Protein AF-A0A108U4S4-F1 (afdb_monomer)

Mean predicted aligned error: 23.61 Å

Foldseek 3Di:
DDQVQDPPPDDGDDPPFDWDWDWDQDPVRDTDTHDIGGVPPDPPPPPVPPPPPVPDPCPDPVVVVVVVVVVVVVVVVVVCVVCVVVVVVDDDDDDDPDDDDDDDDDDDDDDDDDDDPPPPPPVPDPADQPPDAEPVPDPDQVNLLCCLVPPPNHPQCPPSPSRGPCPHRPD

Secondary structure (DSSP, 8-state):
--GGGBPTTPPPPPTT--EEEEEEE-TTS-EEEEEEEETT--------------------THHHHHHHHHHHHHHHHHHHHHHHHHHTT-----------------------------------------S--SGGG-S-HHHHHHHHHHSTT----SSSSS---HHHH--

pLDDT: mean 70.51, std 16.9, range [39.69, 96.25]

Structure (mmCIF, N/CA/C/O backbone):
data_AF-A0A108U4S4-F1
#
_entry.id   AF-A0A108U4S4-F1
#
loop_
_atom_site.group_PDB
_atom_site.id
_atom_site.type_symbol
_atom_site.label_atom_id
_atom_site.label_alt_id
_atom_site.label_comp_id
_atom_site.label_asym_id
_atom_site.label_entity_id
_atom_site.label_seq_id
_atom_site.pdbx_PDB_ins_code
_atom_site.Cartn_x
_atom_site.Cartn_y
_atom_site.Cartn_z
_atom_site.occupancy
_atom_site.B_iso_or_equiv
_atom_site.auth_seq_id
_atom_site.auth_comp_id
_atom_site.auth_asym_id
_atom_site.auth_atom_id
_atom_site.pdbx_PDB_model_num
ATOM 1 N N . MET A 1 1 ? -21.305 1.794 33.032 1.00 55.75 1 MET A N 1
ATOM 2 C CA . MET A 1 1 ? -21.454 0.440 32.454 1.00 55.75 1 MET A CA 1
ATOM 3 C C . MET A 1 1 ? -22.901 0.011 32.627 1.00 55.75 1 MET A C 1
ATOM 5 O O . MET A 1 1 ? -23.353 -0.025 33.763 1.00 55.75 1 MET A O 1
ATOM 9 N N . HIS A 1 2 ? -23.646 -0.227 31.546 1.00 63.28 2 HIS A N 1
ATOM 10 C CA . HIS A 1 2 ? -25.048 -0.660 31.633 1.00 63.28 2 HIS A CA 1
ATOM 11 C C . HIS A 1 2 ? -25.134 -2.175 31.409 1.00 63.28 2 HIS A C 1
ATOM 13 O O . HIS A 1 2 ? -24.400 -2.710 30.582 1.00 63.28 2 HIS A O 1
ATOM 19 N N . VAL A 1 3 ? -26.024 -2.877 32.118 1.00 63.56 3 VAL A N 1
ATOM 20 C CA . VAL A 1 3 ? -26.144 -4.354 32.055 1.00 63.56 3 VAL A CA 1
ATOM 21 C C . VAL A 1 3 ? -26.496 -4.851 30.640 1.00 63.56 3 VAL A C 1
ATOM 23 O O . VAL A 1 3 ? -26.197 -5.983 30.278 1.00 63.56 3 VAL A O 1
ATOM 26 N N . SER A 1 4 ? -27.059 -3.984 29.798 1.00 62.75 4 SER A N 1
ATOM 27 C CA . SER A 1 4 ? -27.339 -4.259 28.384 1.00 62.75 4 SER A CA 1
ATOM 28 C C . SER A 1 4 ? -26.102 -4.306 27.475 1.00 62.75 4 SER A C 1
ATOM 30 O O . SER A 1 4 ? -26.234 -4.712 26.325 1.00 62.75 4 SER A O 1
ATOM 32 N N . ALA A 1 5 ? -24.925 -3.881 27.949 1.00 60.69 5 ALA A N 1
ATOM 33 C CA . ALA A 1 5 ? -23.678 -3.911 27.176 1.00 60.69 5 ALA A CA 1
ATOM 34 C C . ALA A 1 5 ? -23.015 -5.302 27.147 1.00 60.69 5 ALA A C 1
ATOM 36 O O . ALA A 1 5 ? -22.095 -5.536 26.362 1.00 60.69 5 ALA A O 1
ATOM 37 N N . PHE A 1 6 ? -23.487 -6.229 27.985 1.00 65.50 6 PHE A N 1
ATOM 38 C CA . PHE A 1 6 ? -23.082 -7.630 27.948 1.00 65.50 6 PHE A CA 1
ATOM 39 C C . PHE A 1 6 ? -23.807 -8.354 26.805 1.00 65.50 6 PHE A C 1
ATOM 41 O O . PHE A 1 6 ? -24.983 -8.091 26.535 1.00 65.50 6 PHE A O 1
ATOM 48 N N . ARG A 1 7 ? -23.124 -9.285 26.121 1.00 62.34 7 ARG A N 1
ATOM 49 C CA . ARG A 1 7 ? -23.747 -10.094 25.059 1.00 62.34 7 ARG A CA 1
ATOM 50 C C . ARG A 1 7 ? -24.984 -10.826 25.603 1.00 62.34 7 ARG A C 1
ATOM 52 O O . ARG A 1 7 ? -24.963 -11.383 26.702 1.00 62.34 7 ARG A O 1
ATOM 59 N N . ARG A 1 8 ? -26.071 -10.821 24.818 1.00 59.25 8 ARG A N 1
ATOM 60 C CA . ARG A 1 8 ? -27.338 -11.491 25.163 1.00 59.25 8 ARG A CA 1
ATOM 61 C C . ARG A 1 8 ? -27.069 -12.969 25.477 1.00 59.25 8 ARG A C 1
ATOM 63 O O . ARG A 1 8 ? -26.504 -13.669 24.644 1.00 59.25 8 ARG A O 1
ATOM 70 N N . GLY A 1 9 ? -27.476 -13.417 26.667 1.00 57.94 9 GLY A N 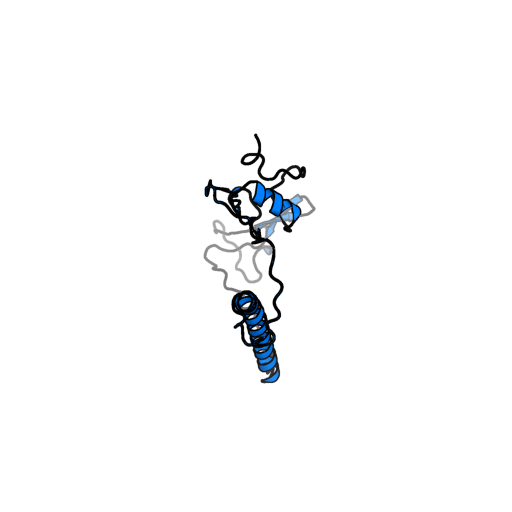1
ATOM 71 C CA . GLY A 1 9 ? -27.260 -14.783 27.166 1.00 57.94 9 GLY A CA 1
ATOM 72 C C . GLY A 1 9 ? -26.161 -14.927 28.229 1.00 57.94 9 GLY A C 1
ATOM 73 O O . GLY A 1 9 ? -25.994 -16.017 28.768 1.00 57.94 9 GLY A O 1
ATOM 74 N N . GLY A 1 10 ? -25.434 -13.854 28.562 1.00 60.75 10 GLY A N 1
ATOM 75 C CA . GLY A 1 10 ? -24.448 -13.857 29.647 1.00 60.75 10 GLY A CA 1
ATOM 76 C C . GLY A 1 10 ? -25.078 -13.776 31.043 1.00 60.75 10 GLY A C 1
ATOM 77 O O . GLY A 1 10 ? -26.046 -13.046 31.263 1.00 60.75 10 GLY A O 1
ATOM 78 N N . ALA A 1 11 ? -24.515 -14.515 32.004 1.00 64.88 11 ALA A N 1
ATOM 79 C CA . ALA A 1 11 ? -24.862 -14.397 33.422 1.00 64.88 11 ALA A CA 1
ATOM 80 C C . ALA A 1 11 ? -24.612 -12.967 33.945 1.00 64.88 11 ALA A C 1
ATOM 82 O O . ALA A 1 11 ? -23.719 -12.275 33.452 1.00 64.88 11 ALA A O 1
ATOM 83 N N . ARG A 1 12 ? -25.377 -12.537 34.963 1.00 72.69 12 ARG A N 1
ATOM 84 C CA . ARG A 1 12 ? -25.210 -11.217 35.601 1.00 72.69 12 ARG A CA 1
ATOM 85 C C . ARG A 1 12 ? -23.747 -11.006 36.042 1.00 72.69 12 ARG A C 1
ATOM 87 O O . ARG A 1 12 ? -23.172 -11.935 36.617 1.00 72.69 12 ARG A O 1
ATOM 94 N N . PRO A 1 13 ? -23.163 -9.818 35.799 1.00 69.31 13 PRO A N 1
ATOM 95 C CA . PRO A 1 13 ? -21.775 -9.535 36.155 1.00 69.31 13 PRO A CA 1
ATOM 96 C C . PRO A 1 13 ? -21.566 -9.608 37.669 1.00 69.31 13 PRO A C 1
ATOM 98 O O . PRO A 1 13 ? -22.453 -9.226 38.439 1.00 69.31 13 PRO A O 1
ATOM 101 N N . ARG A 1 14 ? -20.395 -10.093 38.094 1.00 78.31 14 ARG A N 1
ATOM 102 C CA . ARG A 1 14 ? -19.997 -10.125 39.509 1.00 78.31 14 ARG A CA 1
ATOM 103 C C . ARG A 1 14 ? -19.071 -8.954 39.835 1.00 78.31 14 ARG A C 1
ATOM 105 O O . ARG A 1 14 ? -18.354 -8.447 38.977 1.00 78.31 14 ARG A O 1
ATOM 112 N N . VAL A 1 15 ? -19.088 -8.519 41.092 1.00 77.31 15 VAL A N 1
ATOM 113 C CA . VAL A 1 15 ? -18.124 -7.531 41.600 1.00 77.31 15 VAL A CA 1
ATOM 114 C C . VAL A 1 15 ? -16.726 -8.166 41.576 1.00 77.31 15 VAL A C 1
ATOM 116 O O . VAL A 1 15 ? -16.593 -9.338 41.921 1.00 77.31 15 VAL A O 1
ATOM 119 N N . ASN A 1 16 ? -15.706 -7.403 41.167 1.00 77.50 16 ASN A N 1
ATOM 120 C CA . ASN A 1 16 ? -14.311 -7.845 40.982 1.00 77.50 16 ASN A CA 1
ATOM 121 C C . ASN A 1 16 ? -14.070 -8.836 39.826 1.00 77.50 16 ASN A C 1
ATOM 123 O O . ASN A 1 16 ? -13.151 -9.651 39.871 1.00 77.50 16 ASN A O 1
ATOM 127 N N . GLU A 1 17 ? -14.874 -8.759 38.768 1.00 81.56 17 GLU A N 1
ATOM 128 C CA . GLU A 1 17 ? -14.675 -9.529 37.539 1.00 81.56 17 GLU A CA 1
ATOM 129 C C . GLU A 1 17 ? -13.802 -8.760 36.530 1.00 81.56 17 GLU A C 1
ATOM 131 O O . GLU A 1 17 ? -14.090 -7.606 36.207 1.00 81.56 17 GLU A O 1
ATOM 136 N N . LEU A 1 18 ? -12.745 -9.398 36.009 1.00 80.69 18 LEU A N 1
ATOM 137 C CA . LEU A 1 18 ? -11.908 -8.809 34.960 1.00 80.69 18 LEU A CA 1
ATOM 138 C C . LEU A 1 18 ? -12.619 -8.906 33.605 1.00 80.69 18 LEU A C 1
ATOM 140 O O . LEU A 1 18 ? -12.936 -9.998 33.124 1.00 80.69 18 LEU A O 1
ATOM 144 N N . VAL A 1 19 ? -12.829 -7.752 32.978 1.00 84.62 19 VAL A N 1
ATOM 145 C CA . VAL A 1 19 ? -13.492 -7.630 31.678 1.00 84.62 19 VAL A CA 1
ATOM 146 C C . VAL A 1 19 ? -12.682 -6.737 30.740 1.00 84.62 19 VAL A C 1
ATOM 148 O O . VAL A 1 19 ? -12.059 -5.773 31.183 1.00 84.62 19 VAL A O 1
ATOM 151 N N . SER A 1 20 ? -12.708 -7.036 29.442 1.00 83.44 20 SER A N 1
ATOM 152 C CA . SER A 1 20 ? -12.245 -6.134 28.384 1.00 83.44 20 SER A CA 1
ATOM 153 C C . SER A 1 20 ? -13.444 -5.454 27.730 1.00 83.44 20 SER A C 1
ATOM 155 O O . SER A 1 20 ? -14.534 -6.019 27.665 1.00 83.44 20 SER A O 1
ATOM 157 N N . PHE A 1 21 ? -13.274 -4.212 27.289 1.00 84.19 21 PHE A N 1
ATOM 158 C CA . PHE A 1 21 ? -14.334 -3.435 26.654 1.00 84.19 21 PHE A CA 1
ATOM 159 C C . PHE A 1 21 ? -13.738 -2.383 25.724 1.00 84.19 21 PHE A C 1
ATOM 161 O O . PHE A 1 21 ? -12.583 -1.986 25.870 1.00 84.19 21 PHE A O 1
ATOM 168 N N . GLU A 1 22 ? -14.555 -1.903 24.797 1.00 85.56 22 GLU A N 1
ATOM 169 C CA . GLU A 1 22 ? -14.217 -0.814 23.889 1.00 85.56 22 GLU A CA 1
ATOM 170 C C . GLU A 1 22 ? -15.034 0.428 24.265 1.00 85.56 22 GLU A C 1
ATOM 172 O O . GLU A 1 22 ? -16.217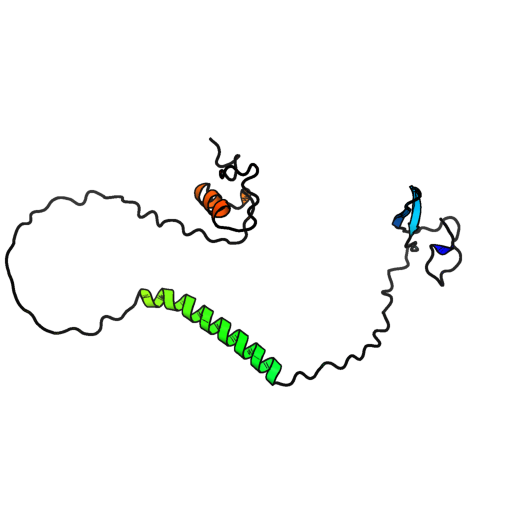 0.326 24.592 1.00 85.56 22 GLU A O 1
ATOM 177 N N . ILE A 1 23 ? -14.414 1.610 24.255 1.00 88.25 23 ILE A N 1
ATOM 178 C CA . ILE A 1 23 ? -15.085 2.867 24.604 1.00 88.25 23 ILE A CA 1
ATOM 179 C C . ILE A 1 23 ? -15.527 3.567 23.323 1.00 88.25 23 ILE A C 1
ATOM 181 O O . ILE A 1 23 ? -14.697 3.947 22.502 1.00 88.25 23 ILE A O 1
ATOM 185 N N . ARG A 1 24 ? -16.828 3.820 23.195 1.00 87.00 24 ARG A N 1
ATOM 186 C CA . ARG A 1 24 ? -17.401 4.682 22.161 1.00 87.00 24 ARG A CA 1
ATOM 187 C C . ARG A 1 24 ? -17.914 5.972 22.793 1.00 87.00 24 ARG A C 1
ATOM 189 O O . ARG A 1 24 ? -18.586 5.943 23.821 1.00 87.00 24 ARG A O 1
ATOM 196 N N . ILE A 1 25 ? -17.622 7.108 22.169 1.00 91.75 25 ILE A N 1
ATOM 197 C CA . ILE A 1 25 ? -18.200 8.399 22.554 1.00 91.75 25 ILE A CA 1
ATOM 198 C C . ILE A 1 25 ? -19.467 8.597 21.724 1.00 91.75 25 ILE A C 1
ATOM 200 O O . ILE A 1 25 ? -19.431 8.539 20.495 1.00 91.75 25 ILE A O 1
ATOM 204 N N . LYS A 1 26 ? -20.603 8.761 22.398 1.00 84.00 26 LYS A N 1
ATOM 205 C CA . LYS A 1 26 ? -21.882 9.071 21.757 1.00 84.00 26 LYS A CA 1
ATOM 206 C C . LYS A 1 26 ? -21.902 10.523 21.256 1.00 84.00 26 LYS A C 1
ATOM 208 O O . LYS A 1 26 ? -21.130 11.343 21.748 1.00 84.00 26 LYS A O 1
ATOM 213 N N . PRO A 1 27 ? -22.822 10.877 20.341 1.00 86.75 27 PRO A N 1
ATOM 214 C CA . PRO A 1 27 ? -23.007 12.262 19.896 1.00 86.75 27 PRO A CA 1
ATOM 215 C C . PRO A 1 27 ? -23.312 13.245 21.038 1.00 86.75 27 PRO A C 1
ATOM 217 O O . PRO A 1 27 ? -23.052 14.433 20.912 1.00 86.75 27 PRO A O 1
ATOM 220 N N . ASP A 1 28 ? -23.830 12.747 22.166 1.00 86.94 28 ASP A N 1
ATOM 221 C CA . ASP A 1 28 ? -24.077 13.515 23.392 1.00 86.94 28 ASP A CA 1
ATOM 222 C C . ASP A 1 28 ? -22.820 13.696 24.274 1.00 86.94 28 ASP A C 1
ATOM 224 O O . ASP A 1 28 ? -22.919 14.166 25.407 1.00 86.94 28 ASP A O 1
ATOM 228 N N . GLY A 1 29 ? -21.642 13.286 23.791 1.00 86.31 29 GLY A N 1
ATOM 229 C CA . GLY A 1 29 ? -20.364 13.359 24.501 1.00 86.31 29 GLY A CA 1
ATOM 230 C C . GLY A 1 29 ? -20.178 12.300 25.592 1.00 86.31 29 GLY A C 1
ATOM 231 O O . GLY A 1 29 ? -19.116 12.244 26.219 1.00 86.31 29 GLY A O 1
ATOM 232 N N . LYS A 1 30 ? -21.165 11.428 25.839 1.00 87.75 30 LYS A N 1
ATOM 233 C CA . LYS A 1 30 ? -21.060 10.412 26.893 1.00 87.75 30 LYS A CA 1
ATOM 234 C C . LYS A 1 30 ? -20.243 9.217 26.420 1.00 87.75 30 LYS A C 1
ATOM 236 O O . LYS A 1 30 ? -20.421 8.703 25.316 1.00 87.75 30 LYS A O 1
ATOM 241 N N . LYS A 1 31 ? -19.371 8.732 27.306 1.00 88.19 31 LYS A N 1
ATOM 242 C CA . LYS A 1 31 ? -18.605 7.499 27.101 1.00 88.19 31 LYS A CA 1
ATOM 243 C C . LYS A 1 31 ? -19.505 6.296 27.365 1.00 88.19 31 LYS A C 1
ATOM 245 O O . LYS A 1 31 ? -20.012 6.115 28.472 1.00 88.19 31 LYS A O 1
ATOM 250 N N . GLU A 1 32 ? -19.678 5.462 26.355 1.00 87.44 32 GLU A N 1
ATOM 251 C CA . GLU A 1 32 ? -20.347 4.174 26.450 1.00 87.44 32 GLU A CA 1
ATOM 252 C C . GLU A 1 32 ? -19.331 3.062 26.230 1.00 87.44 32 GLU A C 1
ATOM 254 O O . GLU A 1 32 ? -18.498 3.131 25.331 1.00 87.44 32 GLU A O 1
ATOM 259 N N . ALA A 1 33 ? -19.402 2.026 27.058 1.00 83.88 33 ALA A N 1
ATOM 260 C CA . ALA A 1 33 ? -18.638 0.820 26.816 1.00 83.88 33 ALA A CA 1
ATOM 261 C C . ALA A 1 33 ? -19.463 -0.139 25.968 1.00 83.88 33 ALA A C 1
ATOM 263 O O . ALA A 1 33 ? -20.591 -0.487 26.326 1.00 83.88 33 ALA A O 1
ATOM 264 N N . ILE A 1 34 ? -18.877 -0.569 24.865 1.00 83.50 34 ILE A N 1
ATOM 265 C CA . ILE A 1 34 ? -19.427 -1.556 23.950 1.00 83.50 34 ILE A CA 1
ATOM 266 C C . ILE A 1 34 ? -18.522 -2.790 23.945 1.00 83.50 34 ILE A C 1
ATOM 268 O O . ILE A 1 34 ? -17.376 -2.734 24.390 1.00 83.50 34 ILE A O 1
ATOM 272 N N . ASN A 1 35 ? -19.048 -3.916 23.457 1.00 78.00 35 ASN A N 1
ATOM 273 C CA . ASN A 1 35 ? -18.294 -5.167 23.321 1.00 78.00 35 ASN A CA 1
ATOM 274 C C . ASN A 1 35 ? -17.617 -5.630 24.627 1.00 78.00 35 ASN A C 1
ATOM 276 O O . ASN A 1 35 ? -16.451 -6.010 24.617 1.00 78.00 35 ASN A O 1
ATOM 280 N N . VAL A 1 36 ? -18.336 -5.608 25.756 1.00 81.56 36 VAL A N 1
ATOM 281 C CA . VAL A 1 36 ? -17.788 -6.087 27.035 1.00 81.56 36 VAL A CA 1
ATOM 282 C C . VAL A 1 36 ? -17.601 -7.610 26.981 1.00 81.56 36 VAL A C 1
ATOM 284 O O . VAL A 1 36 ? -18.564 -8.343 26.744 1.00 81.56 36 VAL A O 1
ATOM 287 N N . MET A 1 37 ? -16.376 -8.091 27.197 1.00 75.25 37 MET A N 1
ATOM 288 C CA . MET A 1 37 ? -15.993 -9.508 27.184 1.00 75.25 37 MET A CA 1
ATOM 289 C C . MET A 1 37 ? -15.340 -9.900 28.515 1.00 75.25 37 MET A C 1
ATOM 291 O O . MET A 1 37 ? -14.649 -9.097 29.136 1.00 75.25 37 MET A O 1
ATOM 295 N N . ARG A 1 38 ? -15.550 -11.142 28.966 1.00 76.38 38 ARG A N 1
ATOM 296 C CA . ARG A 1 38 ? -14.964 -11.676 30.207 1.00 76.38 38 ARG A CA 1
ATOM 297 C C . ARG A 1 38 ? -13.555 -12.215 29.957 1.00 76.38 38 ARG A C 1
ATOM 299 O O . ARG A 1 38 ? -13.322 -12.904 28.965 1.00 76.38 38 ARG A O 1
ATOM 306 N N . ALA A 1 39 ? -12.632 -11.972 30.887 1.00 65.44 39 ALA A N 1
ATOM 307 C CA . ALA A 1 39 ? -11.307 -12.584 30.852 1.00 65.44 39 ALA A CA 1
ATOM 308 C C . ALA A 1 39 ? -11.413 -14.123 30.874 1.00 65.44 39 ALA A C 1
ATOM 310 O O . ALA A 1 39 ? -12.005 -14.701 31.783 1.00 65.44 39 ALA A O 1
ATOM 311 N N . GLY A 1 40 ? -10.866 -14.785 29.851 1.00 64.25 40 GLY A N 1
ATOM 312 C CA . GLY A 1 40 ? -10.934 -16.243 29.683 1.00 64.25 40 GLY A CA 1
ATOM 313 C C . GLY A 1 40 ? -12.073 -16.739 28.786 1.00 64.25 40 GLY A C 1
ATOM 314 O O . GLY A 1 40 ? -12.052 -17.898 28.374 1.00 64.25 40 GLY A O 1
ATOM 315 N N . GLU A 1 41 ? -13.016 -15.876 28.390 1.00 62.12 41 GLU A N 1
ATOM 316 C CA . GLU A 1 41 ? -13.908 -16.165 27.267 1.00 62.12 41 GLU A CA 1
ATOM 317 C C . GLU A 1 41 ? -13.114 -15.906 25.984 1.00 62.12 41 GLU A C 1
ATOM 319 O O . GLU A 1 41 ? -13.233 -14.862 25.344 1.00 62.12 41 GLU A O 1
ATOM 324 N N . ALA A 1 42 ? -12.217 -16.848 25.653 1.00 55.75 42 ALA A N 1
ATOM 325 C CA . ALA A 1 42 ? -11.604 -16.909 24.335 1.00 55.75 42 ALA A CA 1
ATOM 326 C C . ALA A 1 42 ? -12.728 -16.703 23.329 1.00 55.75 42 ALA A C 1
ATOM 328 O O . ALA A 1 42 ? -13.753 -17.379 23.451 1.00 55.75 42 ALA A O 1
ATOM 329 N N . SER A 1 43 ? -12.548 -15.753 22.407 1.00 55.28 43 SER A N 1
ATOM 330 C CA . SER A 1 43 ? -13.446 -15.491 21.292 1.00 55.28 43 SER A CA 1
ATOM 331 C C . SER A 1 43 ? -13.782 -16.823 20.646 1.00 55.28 43 SER A C 1
ATOM 333 O O . SER A 1 43 ? -13.079 -17.282 19.750 1.00 55.28 43 SER A O 1
ATOM 335 N N . ARG A 1 44 ? -14.842 -17.490 21.112 1.00 51.47 44 ARG A N 1
ATOM 336 C CA . ARG A 1 44 ? -15.441 -18.564 20.354 1.00 51.47 44 ARG A CA 1
ATOM 337 C C . ARG A 1 44 ? -15.863 -17.809 19.117 1.00 51.47 44 ARG A C 1
ATOM 339 O O . ARG A 1 44 ? -16.690 -16.898 19.261 1.00 51.47 44 ARG A O 1
ATOM 346 N N . PRO A 1 45 ? -15.277 -18.093 17.938 1.00 50.88 45 PRO A N 1
ATOM 347 C CA . PRO A 1 45 ? -15.881 -17.583 16.736 1.00 50.88 45 PRO A CA 1
ATOM 348 C C . PRO A 1 45 ? -17.327 -18.016 16.890 1.00 50.88 45 PRO A C 1
ATOM 350 O O . PRO A 1 45 ? -17.610 -19.196 17.131 1.00 50.88 45 PRO A O 1
ATOM 353 N N . THR A 1 46 ? -18.244 -17.051 16.888 1.00 53.66 46 THR A N 1
ATOM 354 C CA . THR A 1 46 ? -19.599 -17.343 16.474 1.00 53.66 46 THR A CA 1
ATOM 355 C C . THR A 1 46 ? -19.374 -18.028 15.149 1.00 53.66 46 THR A C 1
ATOM 357 O O . THR A 1 46 ? -19.058 -17.372 14.158 1.00 53.66 46 THR A O 1
ATOM 360 N N . ARG A 1 47 ? -19.368 -19.365 15.185 1.00 50.72 47 ARG A N 1
ATOM 361 C CA . ARG A 1 47 ? -19.400 -20.227 14.028 1.00 50.72 47 ARG A CA 1
ATOM 362 C C . ARG A 1 47 ? -20.737 -19.820 13.470 1.00 50.72 47 ARG A C 1
ATOM 364 O O . ARG A 1 47 ? -21.776 -20.296 13.925 1.00 50.72 47 ARG A O 1
ATOM 371 N N . GLY A 1 48 ? -20.703 -18.785 12.629 1.00 47.34 48 GLY A N 1
ATOM 372 C CA . GLY A 1 48 ? -21.814 -18.415 11.801 1.00 47.34 48 GLY A CA 1
ATOM 373 C C . GLY A 1 48 ? -22.198 -19.743 11.214 1.00 47.34 48 GLY A C 1
ATOM 374 O O . GLY A 1 48 ? -21.362 -20.425 10.615 1.00 47.34 48 GLY A O 1
ATOM 375 N N . ARG A 1 49 ? -23.397 -20.195 11.566 1.00 49.50 49 ARG A N 1
ATOM 376 C CA . ARG A 1 49 ? -24.008 -21.326 10.915 1.00 49.50 49 ARG A CA 1
ATOM 377 C C . ARG A 1 49 ? -24.058 -20.890 9.459 1.00 49.50 49 ARG A C 1
ATOM 379 O O . ARG A 1 49 ? -24.927 -20.128 9.059 1.00 49.50 49 ARG A O 1
ATOM 386 N N . SER A 1 50 ? -23.020 -21.274 8.723 1.00 52.25 50 SER A N 1
ATOM 387 C CA . SER A 1 50 ? -22.911 -21.140 7.289 1.00 52.25 50 SER A CA 1
ATOM 388 C C . SER A 1 50 ? -23.888 -22.156 6.729 1.00 52.25 50 SER A C 1
ATOM 390 O O . SER A 1 50 ? -23.500 -23.179 6.187 1.00 52.25 50 SER A O 1
ATOM 392 N N . THR A 1 51 ? -25.183 -21.889 6.883 1.00 57.84 51 THR A N 1
ATOM 393 C CA . THR A 1 51 ? -26.193 -22.391 5.958 1.00 57.84 51 THR A CA 1
ATOM 394 C C . THR A 1 51 ? -26.124 -21.496 4.736 1.00 57.84 51 THR A C 1
ATOM 396 O O . THR A 1 51 ? -26.999 -20.682 4.456 1.00 57.84 51 THR A O 1
ATOM 399 N N . ARG A 1 52 ? -24.993 -21.607 4.056 1.00 50.53 52 ARG A N 1
ATOM 400 C CA . ARG A 1 52 ? -24.939 -21.525 2.616 1.00 50.53 52 ARG A CA 1
ATOM 401 C C . ARG A 1 52 ? -24.140 -22.744 2.210 1.00 50.53 52 ARG A C 1
ATOM 403 O O . ARG A 1 52 ? -22.958 -22.657 1.901 1.00 50.53 52 ARG A O 1
ATOM 410 N N . ASP A 1 53 ? -24.841 -23.870 2.179 1.00 52.28 53 ASP A N 1
ATOM 411 C CA . ASP A 1 53 ? -24.729 -24.789 1.055 1.00 52.28 53 ASP A CA 1
ATOM 412 C C . ASP A 1 53 ? -25.044 -23.996 -0.229 1.00 52.28 53 ASP A C 1
ATOM 414 O O . ASP A 1 53 ? -26.088 -24.141 -0.856 1.00 52.28 53 ASP A O 1
ATOM 418 N N . ALA A 1 54 ? -24.172 -23.052 -0.586 1.00 57.06 54 ALA A N 1
ATOM 419 C CA . ALA A 1 54 ? -24.094 -22.549 -1.935 1.00 57.06 54 ALA A CA 1
ATOM 420 C C . ALA A 1 54 ? -23.263 -23.604 -2.643 1.00 57.06 54 ALA A C 1
ATOM 422 O O . ALA A 1 54 ? -22.039 -23.638 -2.515 1.00 57.06 54 ALA A O 1
ATOM 423 N N . ALA A 1 55 ? -23.980 -24.531 -3.277 1.00 55.53 55 ALA A N 1
ATOM 424 C CA . ALA A 1 55 ? -23.438 -25.482 -4.222 1.00 55.53 55 ALA A CA 1
ATOM 425 C C . ALA A 1 55 ? -22.277 -24.832 -4.980 1.00 55.53 55 ALA A C 1
ATOM 427 O O . ALA A 1 55 ? -22.465 -23.807 -5.638 1.00 55.53 55 ALA A O 1
ATOM 428 N N . ALA A 1 56 ? -21.080 -25.409 -4.850 1.00 59.75 56 ALA A N 1
ATOM 429 C CA . ALA A 1 56 ? -19.964 -25.047 -5.704 1.00 59.75 56 ALA A CA 1
ATOM 430 C C . ALA A 1 56 ? -20.478 -25.107 -7.151 1.00 59.75 56 ALA A C 1
ATOM 432 O O . ALA A 1 56 ? -20.952 -26.177 -7.565 1.00 59.75 56 ALA A O 1
ATOM 433 N N . PRO A 1 57 ? -20.473 -23.995 -7.912 1.00 55.12 57 PRO A N 1
ATOM 434 C CA . PRO A 1 57 ? -20.847 -24.076 -9.302 1.00 55.12 57 PRO A CA 1
ATOM 435 C C . PRO A 1 57 ? -19.808 -24.985 -9.937 1.00 55.12 57 PRO A C 1
ATOM 437 O O . PRO A 1 57 ? -18.606 -24.726 -9.893 1.00 55.12 57 PRO A O 1
ATOM 440 N N . ARG A 1 58 ? -20.287 -26.098 -10.482 1.00 61.38 58 ARG A N 1
ATOM 441 C CA . ARG A 1 58 ? -19.519 -26.968 -11.358 1.00 61.38 58 ARG A CA 1
ATOM 442 C C . ARG A 1 58 ? -19.274 -26.162 -12.633 1.00 61.38 58 ARG A C 1
ATOM 444 O O . ARG A 1 58 ? -19.957 -26.372 -13.629 1.00 61.38 58 ARG A O 1
ATOM 451 N N . SER A 1 59 ? -18.377 -25.175 -12.588 1.00 59.34 59 SER A N 1
ATOM 452 C CA . SER A 1 59 ? -17.874 -24.499 -13.777 1.00 59.34 59 SER A CA 1
ATOM 453 C C . SER A 1 59 ? -16.992 -25.512 -14.489 1.00 59.34 59 SER A C 1
ATOM 455 O O . SER A 1 59 ? -15.789 -25.632 -14.270 1.00 59.34 59 SER A O 1
ATOM 457 N N . GLY A 1 60 ? -17.679 -26.349 -15.266 1.00 58.19 60 GLY A N 1
ATOM 458 C CA . GLY A 1 60 ? -17.099 -27.426 -16.035 1.00 58.19 60 GLY A CA 1
ATOM 459 C C . GLY A 1 60 ? -15.943 -26.911 -16.874 1.00 58.19 60 GLY A C 1
ATOM 460 O O . GLY A 1 60 ? -15.966 -25.765 -17.317 1.00 58.19 60 GLY A O 1
ATOM 461 N N . LEU A 1 61 ? -14.954 -27.789 -17.030 1.00 62.47 61 LEU A N 1
ATOM 462 C CA . LEU A 1 61 ? -13.853 -27.885 -17.998 1.00 62.47 61 LEU A CA 1
ATOM 463 C C . LEU A 1 61 ? -13.571 -26.677 -18.920 1.00 62.47 61 LEU A C 1
ATOM 465 O O . LEU A 1 61 ? -12.417 -26.305 -19.067 1.00 62.47 61 LEU A O 1
ATOM 469 N N . ILE A 1 62 ? -14.583 -26.028 -19.491 1.00 63.69 62 ILE A N 1
ATOM 470 C CA . ILE A 1 62 ? -14.518 -24.778 -20.260 1.00 63.69 62 ILE A CA 1
ATOM 471 C C . ILE A 1 62 ? -13.937 -23.611 -19.440 1.00 63.69 62 ILE A C 1
ATOM 473 O O . ILE A 1 62 ? -13.084 -22.884 -19.940 1.00 63.69 62 ILE A O 1
ATOM 477 N N . GLY A 1 63 ? -14.339 -23.441 -18.174 1.00 67.12 63 GLY A N 1
ATOM 478 C CA . GLY A 1 63 ? -13.791 -22.376 -17.319 1.00 67.12 63 GLY A CA 1
ATOM 479 C C . GLY A 1 63 ? -12.299 -22.575 -17.040 1.00 67.12 63 GLY A C 1
ATOM 480 O O . GLY A 1 63 ? -11.507 -21.645 -17.153 1.00 67.12 63 GLY A O 1
ATOM 481 N N . SER A 1 64 ? -11.908 -23.823 -16.770 1.00 75.69 64 SER A N 1
ATOM 482 C CA . SER A 1 64 ? -10.506 -24.210 -16.582 1.00 75.69 64 SER A CA 1
ATOM 483 C C . SER A 1 64 ? -9.694 -24.098 -17.876 1.00 75.69 64 SER A C 1
ATOM 485 O O . SER A 1 64 ? -8.559 -23.629 -17.833 1.00 75.69 64 SER A O 1
ATOM 487 N N . ALA A 1 65 ? -10.277 -24.456 -19.023 1.00 83.62 65 ALA A N 1
ATOM 488 C CA . ALA A 1 65 ? -9.634 -24.331 -20.326 1.00 83.62 65 ALA A CA 1
ATOM 489 C C . ALA A 1 65 ? -9.365 -22.866 -20.696 1.00 83.62 65 ALA A C 1
ATOM 491 O O . ALA A 1 65 ? -8.282 -22.563 -21.184 1.00 83.62 65 ALA A O 1
ATOM 492 N N . LEU A 1 66 ? -10.292 -21.945 -20.405 1.00 87.12 66 LEU A N 1
ATOM 493 C CA . LEU A 1 66 ? -10.076 -20.509 -20.617 1.00 87.12 66 LEU A CA 1
ATOM 494 C C . LEU A 1 66 ? -8.976 -19.952 -19.706 1.00 87.12 66 LEU A C 1
ATOM 496 O O . LEU A 1 66 ? -8.147 -19.171 -20.164 1.00 87.12 66 LEU A O 1
ATOM 500 N N . SER A 1 67 ? -8.916 -20.380 -18.442 1.00 87.06 67 SER A N 1
ATOM 501 C CA . SER A 1 67 ? -7.829 -19.987 -17.537 1.00 87.06 67 SER A CA 1
ATOM 502 C C . SER A 1 67 ? -6.472 -20.525 -18.000 1.00 87.06 67 SER A C 1
ATOM 504 O O . SER A 1 67 ? -5.499 -19.777 -18.026 1.00 87.06 67 SER A O 1
ATOM 506 N N . LEU A 1 68 ? -6.402 -21.792 -18.419 1.00 91.19 68 LEU A N 1
ATOM 507 C CA . LEU A 1 68 ? -5.179 -22.388 -18.964 1.00 91.19 68 LEU A CA 1
ATOM 508 C C . LEU A 1 68 ? -4.749 -21.710 -20.269 1.00 91.19 68 LEU A C 1
ATOM 510 O O . LEU A 1 68 ? -3.569 -21.416 -20.437 1.00 91.19 68 LEU A O 1
ATOM 514 N N . ALA A 1 69 ? -5.695 -21.405 -21.160 1.00 93.06 69 ALA A N 1
ATOM 515 C CA . ALA A 1 69 ? -5.427 -20.677 -22.395 1.00 93.06 69 ALA A CA 1
ATOM 516 C C . ALA A 1 69 ? -4.922 -19.254 -22.119 1.00 93.06 69 ALA A C 1
ATOM 518 O O . ALA A 1 69 ? -3.980 -18.813 -22.770 1.00 93.06 69 ALA A O 1
ATOM 519 N N . ALA A 1 70 ? -5.484 -18.555 -21.129 1.00 94.38 70 ALA A N 1
ATOM 520 C CA . ALA A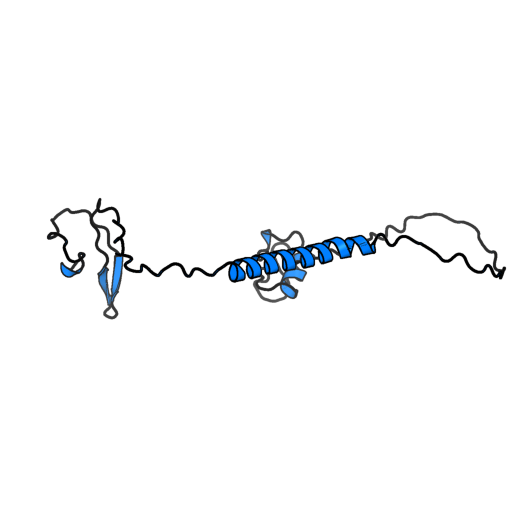 1 70 ? -5.016 -17.231 -20.729 1.00 94.38 70 ALA A CA 1
ATOM 521 C C . ALA A 1 70 ? -3.582 -17.277 -20.177 1.00 94.38 70 ALA A C 1
ATOM 523 O O . ALA A 1 70 ? -2.745 -16.472 -20.579 1.00 94.38 70 ALA A O 1
ATOM 524 N N . VAL A 1 71 ? -3.267 -18.250 -19.315 1.00 96.06 71 VAL A N 1
ATOM 525 C CA . VAL A 1 71 ? -1.905 -18.436 -18.784 1.00 96.06 71 VAL A CA 1
ATOM 526 C C . VAL A 1 71 ? -0.922 -18.789 -19.903 1.00 96.06 71 VAL A C 1
ATOM 528 O O . VAL A 1 71 ? 0.162 -18.211 -19.965 1.00 96.06 71 VAL A O 1
ATOM 531 N N . ALA A 1 72 ? -1.304 -19.678 -20.823 1.00 96.25 72 ALA A N 1
ATOM 532 C CA . ALA A 1 72 ? -0.483 -20.028 -21.980 1.00 96.25 72 ALA A CA 1
ATOM 533 C C . ALA A 1 72 ? -0.261 -18.829 -22.917 1.00 96.25 72 ALA A C 1
ATOM 535 O O . ALA A 1 72 ? 0.859 -18.612 -23.371 1.00 96.25 72 ALA A O 1
ATOM 536 N N . ALA A 1 73 ? -1.291 -18.014 -23.165 1.00 96.12 73 ALA A N 1
ATOM 537 C CA . ALA A 1 73 ? -1.188 -16.812 -23.989 1.00 96.12 73 ALA A CA 1
ATOM 538 C C . ALA A 1 73 ? -0.253 -15.769 -23.361 1.00 96.12 73 ALA A C 1
ATOM 540 O O . ALA A 1 73 ? 0.625 -15.248 -24.044 1.00 96.12 73 ALA A O 1
ATOM 541 N N . ILE A 1 74 ? -0.382 -15.512 -22.055 1.00 96.19 74 ILE A N 1
ATOM 542 C CA . ILE A 1 74 ? 0.520 -14.610 -21.321 1.00 96.19 74 ILE A CA 1
ATOM 543 C C . ILE A 1 74 ? 1.958 -15.145 -21.364 1.00 96.19 74 ILE A C 1
ATOM 545 O O . ILE A 1 74 ? 2.886 -14.38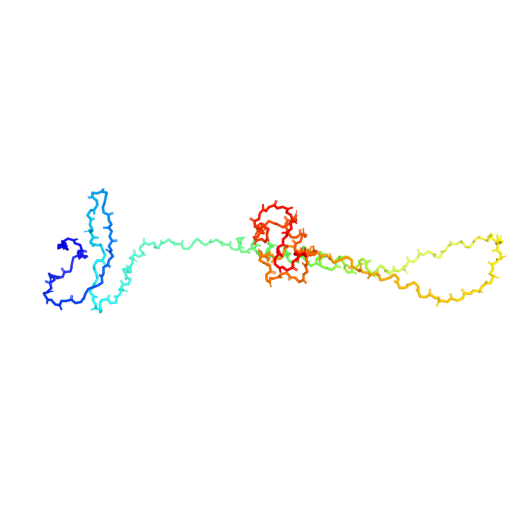5 -21.637 1.00 96.19 74 ILE A O 1
ATOM 549 N N . GLY A 1 75 ? 2.141 -16.454 -21.158 1.00 96.00 75 GLY A N 1
ATOM 550 C CA . GLY A 1 75 ? 3.443 -17.114 -21.258 1.00 96.00 75 GLY A CA 1
ATOM 551 C C . GLY A 1 75 ? 4.080 -16.971 -22.643 1.00 96.00 75 GLY A C 1
ATOM 552 O O . GLY A 1 75 ? 5.252 -16.617 -22.734 1.00 96.00 75 GLY A O 1
ATOM 553 N N . LEU A 1 76 ? 3.315 -17.174 -23.721 1.00 95.38 76 LEU A N 1
ATOM 554 C CA . LEU A 1 76 ? 3.793 -17.022 -25.101 1.00 95.38 76 LEU A CA 1
ATOM 555 C C . LEU A 1 76 ? 4.143 -15.569 -25.444 1.00 95.38 76 LEU A C 1
ATOM 557 O O . LEU A 1 76 ? 5.185 -15.325 -26.048 1.00 95.38 76 LEU A O 1
ATOM 561 N N . VAL A 1 77 ? 3.314 -14.603 -25.036 1.00 95.81 77 VAL A N 1
ATOM 562 C CA . VAL A 1 77 ? 3.587 -13.171 -25.249 1.00 95.81 77 VAL A CA 1
ATOM 563 C C . VAL A 1 77 ? 4.850 -12.748 -24.500 1.00 95.81 77 VAL A C 1
ATOM 565 O O . VAL A 1 77 ? 5.733 -12.129 -25.094 1.00 95.81 77 VAL A O 1
ATOM 568 N N . GLY A 1 78 ? 4.977 -13.128 -23.225 1.00 94.81 78 GLY A N 1
ATOM 569 C CA . GLY A 1 78 ? 6.171 -12.850 -22.427 1.00 94.81 78 GLY A CA 1
ATOM 570 C C . GLY A 1 78 ? 7.428 -13.513 -22.996 1.00 94.81 78 GLY A C 1
ATOM 571 O O . GLY A 1 78 ? 8.472 -12.868 -23.084 1.00 94.81 78 GLY A O 1
ATOM 572 N N . TYR A 1 79 ? 7.324 -14.768 -23.450 1.00 94.12 79 TYR A N 1
ATOM 573 C CA . TYR A 1 79 ? 8.424 -15.497 -24.084 1.00 94.12 79 TYR A CA 1
ATOM 574 C C . TYR A 1 79 ? 8.887 -14.810 -25.371 1.00 94.12 79 TYR A C 1
ATOM 576 O O . TYR A 1 79 ? 10.079 -14.562 -25.530 1.00 94.12 79 TYR A O 1
ATOM 584 N N . ASN A 1 80 ? 7.959 -14.436 -26.256 1.00 91.88 80 ASN A N 1
ATOM 585 C CA . ASN A 1 80 ? 8.296 -13.794 -27.524 1.00 91.88 80 ASN A CA 1
ATOM 586 C C . ASN A 1 80 ? 8.848 -12.373 -27.332 1.00 91.88 80 ASN A C 1
ATOM 588 O O . ASN A 1 80 ? 9.734 -11.957 -28.066 1.00 91.88 80 ASN A O 1
ATOM 592 N N . HIS A 1 81 ? 8.384 -11.632 -26.323 1.00 90.56 81 HIS A N 1
ATOM 593 C CA . HIS A 1 81 ? 8.962 -10.331 -25.977 1.00 90.56 81 HIS A CA 1
ATOM 594 C C . HIS A 1 81 ? 10.388 -10.474 -25.418 1.00 90.56 81 HIS A C 1
ATOM 596 O O . HIS A 1 81 ? 11.288 -9.715 -25.770 1.00 90.56 81 HIS A O 1
ATOM 602 N N . TYR A 1 82 ? 10.617 -11.471 -24.558 1.00 91.12 82 TYR A N 1
ATOM 603 C CA . TYR A 1 82 ? 11.921 -11.713 -23.941 1.00 91.12 82 TYR A CA 1
ATOM 604 C C . TYR A 1 82 ? 12.958 -12.267 -24.933 1.00 91.12 82 TYR A C 1
ATOM 606 O O . TYR A 1 82 ? 14.105 -11.820 -24.940 1.00 91.12 82 TYR A O 1
ATOM 614 N N . PHE A 1 83 ? 12.566 -13.217 -25.788 1.00 81.56 83 PHE A N 1
ATOM 615 C CA . PHE A 1 83 ? 13.440 -13.814 -26.803 1.00 81.56 83 PHE A CA 1
ATOM 616 C C . PHE A 1 83 ? 13.497 -13.017 -28.112 1.00 81.56 83 PHE A C 1
ATOM 618 O O . PHE A 1 83 ? 14.552 -12.981 -28.733 1.00 81.56 83 PHE A O 1
ATOM 625 N N . GLY A 1 84 ? 12.454 -12.276 -28.489 1.00 68.19 84 GLY A N 1
ATOM 626 C CA . GLY A 1 84 ? 12.483 -11.384 -29.656 1.00 68.19 84 GLY A CA 1
ATOM 627 C C . GLY A 1 84 ? 13.480 -10.229 -29.505 1.00 68.19 84 GLY A C 1
ATOM 628 O O . GLY A 1 84 ? 14.077 -9.787 -30.484 1.00 68.19 84 GLY A O 1
ATOM 629 N N . HIS A 1 85 ? 13.760 -9.789 -28.273 1.00 63.25 85 HIS A N 1
ATOM 630 C CA . HIS A 1 85 ? 14.885 -8.887 -27.994 1.00 63.25 85 HIS A CA 1
ATOM 631 C C . HIS A 1 85 ? 16.265 -9.560 -28.116 1.00 63.25 85 HIS A C 1
ATOM 633 O O . HIS A 1 85 ? 17.269 -8.856 -28.206 1.00 63.25 85 HIS A O 1
ATOM 639 N N . ARG A 1 86 ? 16.335 -10.898 -28.141 1.00 55.38 86 ARG A N 1
ATOM 640 C CA . ARG A 1 86 ? 17.575 -11.671 -28.334 1.00 55.38 86 ARG A CA 1
ATOM 641 C C . ARG A 1 86 ? 17.820 -12.028 -29.800 1.00 55.38 86 ARG A C 1
ATOM 643 O O . ARG A 1 86 ? 18.956 -11.915 -30.250 1.00 55.38 86 ARG A O 1
ATOM 650 N N . ASP A 1 87 ? 16.774 -12.350 -30.561 1.00 53.59 87 ASP A N 1
ATOM 651 C CA . ASP A 1 87 ? 16.893 -12.684 -31.992 1.00 53.59 87 ASP A CA 1
ATOM 652 C C . ASP A 1 87 ? 17.299 -11.479 -32.859 1.00 53.59 87 ASP A C 1
ATOM 654 O O . ASP A 1 87 ? 17.890 -11.643 -33.926 1.00 53.59 87 ASP A O 1
ATOM 658 N N . ALA A 1 88 ? 17.102 -10.252 -32.362 1.00 54.69 88 ALA A N 1
ATOM 659 C CA . ALA A 1 88 ? 17.637 -9.038 -32.980 1.00 54.69 88 ALA A CA 1
ATOM 660 C C . ALA A 1 88 ? 19.183 -8.946 -32.970 1.00 54.69 88 ALA A C 1
ATOM 662 O O . ALA A 1 88 ? 19.732 -8.045 -33.601 1.00 54.69 88 ALA A O 1
ATOM 663 N N . MET A 1 89 ? 19.899 -9.860 -32.295 1.00 52.94 89 MET A N 1
ATOM 664 C CA . MET A 1 89 ? 21.370 -9.927 -32.320 1.00 52.94 89 MET A CA 1
ATOM 665 C C . MET A 1 89 ? 21.946 -11.143 -33.060 1.00 52.94 89 MET A C 1
ATOM 667 O O . MET A 1 89 ? 23.165 -11.257 -33.175 1.00 52.94 89 MET A O 1
ATOM 671 N N . THR A 1 90 ? 21.111 -12.013 -33.631 1.00 55.50 90 THR A N 1
ATOM 672 C CA . THR A 1 90 ? 21.567 -13.161 -34.432 1.00 55.50 90 THR A CA 1
ATOM 673 C C . THR A 1 90 ? 20.656 -13.393 -35.631 1.00 55.50 90 THR A C 1
ATOM 675 O O . THR A 1 90 ? 19.997 -14.421 -35.745 1.00 55.50 90 THR A O 1
ATOM 678 N N . ALA A 1 91 ? 20.653 -12.448 -36.572 1.00 45.12 91 ALA A N 1
ATOM 679 C CA . ALA A 1 91 ? 20.294 -12.778 -37.945 1.00 45.12 91 ALA A CA 1
ATOM 680 C C . ALA A 1 91 ? 21.449 -13.601 -38.560 1.00 45.12 91 ALA A C 1
ATOM 682 O O . ALA A 1 91 ? 22.571 -13.089 -38.630 1.00 45.12 91 ALA A O 1
ATOM 683 N N . PRO A 1 92 ? 21.238 -14.859 -38.997 1.00 48.53 92 PRO A N 1
ATOM 684 C CA . PRO A 1 92 ? 22.230 -15.559 -39.795 1.00 48.53 92 PRO A CA 1
ATOM 685 C C . PRO A 1 92 ? 22.300 -14.867 -41.156 1.00 48.53 92 PRO A C 1
ATOM 687 O O . PRO A 1 92 ? 21.308 -14.771 -41.878 1.00 48.53 92 PRO A O 1
ATOM 690 N N . MET A 1 93 ? 23.479 -14.353 -41.497 1.00 44.22 93 MET A N 1
ATOM 691 C CA . MET A 1 93 ? 23.766 -13.877 -42.842 1.00 44.22 93 MET A CA 1
ATOM 692 C C . MET A 1 93 ? 23.744 -15.088 -43.778 1.00 44.22 93 MET A C 1
ATOM 694 O O . MET A 1 93 ? 24.715 -15.835 -43.861 1.00 44.22 93 MET A O 1
ATOM 698 N N . ALA A 1 94 ? 22.620 -15.294 -44.455 1.00 49.97 94 ALA A 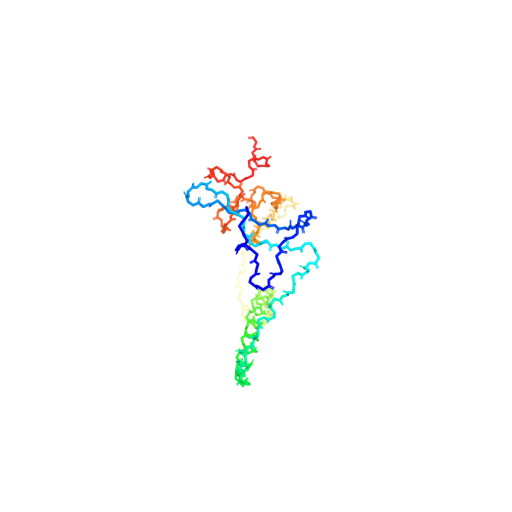N 1
ATOM 699 C CA . ALA A 1 94 ? 22.535 -16.146 -45.624 1.00 49.97 94 ALA A CA 1
ATOM 700 C C . ALA A 1 94 ? 22.155 -15.275 -46.827 1.00 49.97 94 ALA A C 1
ATOM 702 O O . ALA A 1 94 ? 21.084 -14.679 -46.869 1.00 49.97 94 ALA A O 1
ATOM 703 N N . GLU A 1 95 ? 23.080 -15.259 -47.788 1.00 47.91 95 GLU A N 1
ATOM 704 C CA . GLU A 1 95 ? 22.857 -15.038 -49.217 1.00 47.91 95 GLU A CA 1
ATOM 705 C C . GLU A 1 95 ? 22.747 -13.592 -49.742 1.00 47.91 95 GLU A C 1
ATOM 707 O O . GLU A 1 95 ? 21.680 -13.015 -49.908 1.00 47.91 95 GLU A O 1
ATOM 712 N N . SER A 1 96 ? 23.892 -13.051 -50.171 1.00 44.66 96 SER A N 1
ATOM 713 C CA . SER A 1 96 ? 23.965 -12.446 -51.510 1.00 44.66 96 SER A CA 1
ATOM 714 C C . SER A 1 96 ? 25.363 -12.647 -52.101 1.00 44.66 96 SER A C 1
ATOM 716 O O . SER A 1 96 ? 26.252 -11.802 -52.039 1.00 44.66 96 SER A O 1
ATOM 718 N N . ALA A 1 97 ? 25.575 -13.830 -52.676 1.00 51.25 97 ALA A N 1
ATOM 719 C CA . ALA A 1 97 ? 26.586 -13.992 -53.708 1.00 51.25 97 ALA A CA 1
ATOM 720 C C . ALA A 1 97 ? 25.989 -13.445 -55.012 1.00 51.25 97 ALA A C 1
ATOM 722 O O . ALA A 1 97 ? 25.091 -14.054 -55.587 1.00 51.25 97 ALA A O 1
ATOM 723 N N . GLY A 1 98 ? 26.458 -12.284 -55.470 1.00 45.22 98 GLY A N 1
ATOM 724 C CA . GLY A 1 98 ? 26.024 -11.744 -56.753 1.00 45.22 98 GLY A CA 1
ATOM 725 C C . GLY A 1 98 ? 26.610 -10.377 -57.084 1.00 45.22 98 GLY A C 1
ATOM 726 O O . GLY A 1 98 ? 26.191 -9.375 -56.525 1.00 45.22 98 GLY A O 1
ATOM 727 N N . ALA A 1 99 ? 27.504 -10.377 -58.073 1.00 43.16 99 ALA A N 1
ATOM 728 C CA . ALA A 1 99 ? 27.999 -9.236 -58.847 1.00 43.16 99 ALA A CA 1
ATOM 729 C C . ALA A 1 99 ? 29.087 -8.354 -58.208 1.00 43.16 99 ALA A C 1
ATOM 731 O O . ALA A 1 99 ? 28.869 -7.251 -57.716 1.00 43.16 99 ALA A O 1
ATOM 732 N N . ALA A 1 100 ? 30.322 -8.824 -58.390 1.00 40.56 100 ALA A N 1
ATOM 733 C CA . ALA A 1 100 ? 31.463 -7.960 -58.633 1.00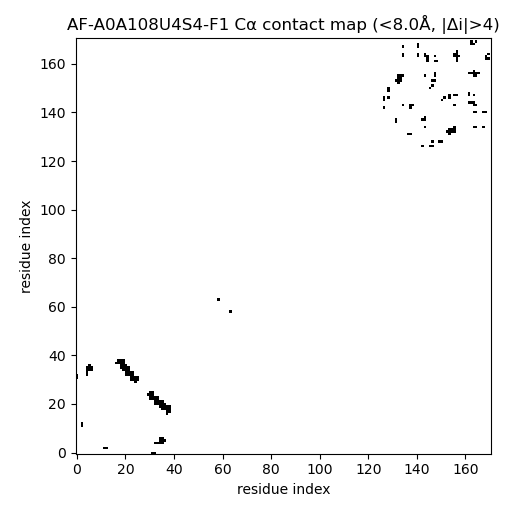 40.56 100 ALA A CA 1
ATOM 734 C C . ALA A 1 100 ? 31.168 -6.964 -59.774 1.0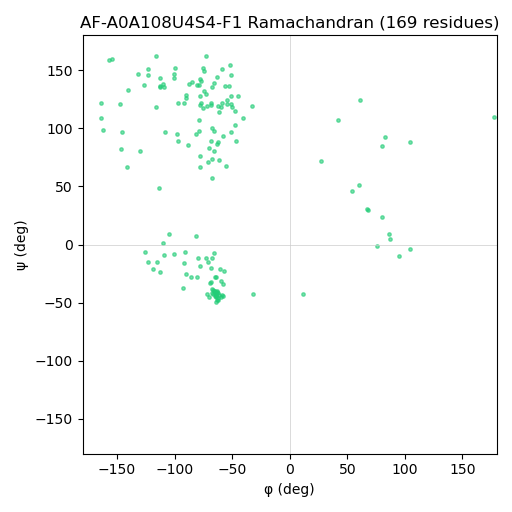0 40.56 100 ALA A C 1
ATOM 736 O O . ALA A 1 100 ? 30.829 -7.372 -60.883 1.00 40.56 100 ALA A O 1
ATOM 737 N N . ALA A 1 101 ? 31.386 -5.676 -59.523 1.00 41.59 101 ALA A N 1
ATOM 738 C CA . ALA A 1 101 ? 31.755 -4.715 -60.552 1.00 41.59 101 ALA A CA 1
ATOM 739 C C . ALA A 1 101 ? 32.664 -3.651 -59.930 1.00 41.59 101 ALA A C 1
ATOM 741 O O . ALA A 1 101 ? 32.339 -2.989 -58.950 1.00 41.59 101 ALA A O 1
ATOM 742 N N . VAL A 1 102 ? 33.854 -3.577 -60.504 1.00 44.06 102 VAL A N 1
ATOM 743 C CA . VAL A 1 102 ? 35.004 -2.763 -60.132 1.00 44.06 102 VAL A CA 1
ATOM 744 C C . VAL A 1 102 ? 34.713 -1.276 -60.350 1.00 44.06 102 VAL A C 1
ATOM 746 O O . VAL A 1 102 ? 34.275 -0.895 -61.429 1.00 44.06 102 VAL A O 1
ATOM 749 N N . SER A 1 103 ? 35.079 -0.423 -59.392 1.00 46.88 103 SER A N 1
ATOM 750 C CA . SER A 1 103 ? 35.651 0.885 -59.731 1.00 46.88 103 SER A CA 1
ATOM 751 C C . SER A 1 103 ? 36.689 1.286 -58.693 1.00 46.88 103 SER A C 1
ATOM 753 O O . SER A 1 103 ? 36.399 1.791 -57.612 1.00 46.88 103 SER A O 1
ATOM 755 N N . ASP A 1 104 ? 37.922 1.001 -59.081 1.00 46.41 104 ASP A N 1
ATOM 756 C CA . ASP A 1 104 ? 39.172 1.504 -58.544 1.00 46.41 104 ASP A CA 1
ATOM 757 C C . ASP A 1 104 ? 39.191 3.048 -58.475 1.00 46.41 104 ASP A C 1
ATOM 759 O O . ASP A 1 104 ? 38.571 3.718 -59.305 1.00 46.41 104 ASP A O 1
ATOM 763 N N . ARG A 1 105 ? 40.012 3.560 -57.544 1.00 49.84 105 ARG A N 1
ATOM 764 C CA . ARG A 1 105 ? 40.529 4.937 -57.361 1.00 49.84 105 ARG A CA 1
ATOM 765 C C . ARG A 1 105 ? 39.899 5.755 -56.232 1.00 49.84 105 ARG A C 1
ATOM 767 O O . ARG A 1 105 ? 39.043 6.595 -56.448 1.00 49.84 105 ARG A O 1
ATOM 774 N N . HIS A 1 106 ? 40.477 5.620 -55.039 1.00 46.16 106 HIS A N 1
ATOM 775 C CA . HIS A 1 106 ? 41.434 6.623 -54.553 1.00 46.16 106 HIS A CA 1
ATOM 776 C C . HIS A 1 106 ? 42.253 6.062 -53.382 1.00 46.16 106 HIS A C 1
ATOM 778 O O . HIS A 1 106 ? 41.780 5.864 -52.268 1.00 46.16 106 HIS A O 1
ATOM 784 N N . ARG A 1 107 ? 43.529 5.805 -53.672 1.00 52.75 107 ARG A N 1
ATOM 785 C CA . ARG A 1 107 ? 44.587 5.508 -52.711 1.00 52.75 107 ARG A CA 1
ATOM 786 C C . ARG A 1 107 ? 45.014 6.800 -52.019 1.00 52.75 107 ARG A C 1
ATOM 788 O O . ARG A 1 107 ? 45.587 7.657 -52.680 1.00 52.75 107 ARG A O 1
ATOM 795 N N . ALA A 1 108 ? 44.825 6.882 -50.706 1.00 39.69 108 ALA A N 1
ATOM 796 C CA . ALA A 1 108 ? 45.677 7.668 -49.813 1.00 39.69 108 ALA A CA 1
ATOM 797 C C . ALA A 1 108 ? 45.474 7.216 -48.355 1.00 39.69 108 ALA A C 1
ATOM 799 O O . ALA A 1 108 ? 44.543 7.634 -47.680 1.00 39.69 108 ALA A O 1
ATOM 800 N N . LEU A 1 109 ? 46.374 6.366 -47.867 1.00 50.53 109 LEU A N 1
ATOM 801 C CA . LEU A 1 109 ? 46.734 6.307 -46.449 1.00 50.53 109 LEU A CA 1
ATOM 802 C C . LEU A 1 109 ? 48.188 6.782 -46.364 1.00 50.53 109 LEU A C 1
ATOM 804 O O . LEU A 1 109 ? 48.985 6.445 -47.247 1.00 50.53 109 LEU A O 1
ATOM 808 N N . PRO A 1 110 ? 48.542 7.524 -45.306 1.00 51.31 110 PRO A N 1
ATOM 809 C CA . PRO A 1 110 ? 49.209 6.812 -44.223 1.00 51.31 110 PRO A CA 1
ATOM 810 C C . PRO A 1 110 ? 48.785 7.252 -42.808 1.00 51.31 110 PRO A C 1
ATOM 812 O O . PRO A 1 110 ? 48.776 8.424 -42.469 1.00 51.31 110 PRO A O 1
ATOM 815 N N . ARG A 1 111 ? 48.502 6.240 -41.979 1.00 45.94 111 ARG A N 1
ATOM 816 C CA . ARG A 1 111 ? 49.117 5.971 -40.665 1.00 45.94 111 ARG A CA 1
ATOM 817 C C . ARG A 1 111 ? 49.384 7.158 -39.714 1.00 45.94 111 ARG A C 1
ATOM 819 O O . ARG A 1 111 ? 50.439 7.776 -39.804 1.00 45.94 111 ARG A O 1
ATOM 826 N N . SER A 1 112 ? 48.575 7.256 -38.653 1.00 43.09 112 SER A N 1
ATOM 827 C CA . SER A 1 112 ? 49.034 7.623 -37.299 1.00 43.09 112 SER A CA 1
ATOM 828 C C . SER A 1 112 ? 48.005 7.280 -36.200 1.00 43.09 112 SER A C 1
ATOM 830 O O . SER A 1 112 ? 46.876 7.746 -36.219 1.00 43.09 112 SER A O 1
ATOM 832 N N . SER A 1 113 ? 48.471 6.452 -35.258 1.00 46.56 113 SER A N 1
ATOM 833 C CA . SER A 1 113 ? 48.179 6.400 -33.810 1.00 46.56 113 SER A CA 1
ATOM 834 C C . SER A 1 113 ? 46.754 6.141 -33.267 1.00 46.56 113 SER A C 1
ATOM 836 O O . SER A 1 113 ? 45.843 6.928 -33.507 1.00 46.56 113 SER A O 1
ATOM 838 N N . PRO A 1 114 ? 46.569 5.109 -32.410 1.00 52.81 114 PRO A N 1
ATOM 839 C CA . PRO A 1 114 ? 45.367 4.928 -31.607 1.00 52.81 114 PRO A CA 1
ATOM 840 C C . PRO A 1 114 ? 45.537 5.679 -30.280 1.00 52.81 114 PRO A C 1
ATOM 842 O O . PRO A 1 114 ? 45.969 5.102 -29.286 1.00 52.81 114 PRO A O 1
ATOM 845 N N . GLU A 1 115 ? 45.216 6.971 -30.247 1.00 43.50 115 GLU A N 1
ATOM 846 C CA . GLU A 1 115 ? 45.041 7.677 -28.975 1.00 43.50 115 GLU A CA 1
ATOM 847 C C . GLU A 1 115 ? 43.553 7.720 -28.641 1.00 43.50 115 GLU A C 1
ATOM 849 O O . GLU A 1 115 ? 42.801 8.587 -29.074 1.00 43.50 115 GLU A O 1
ATOM 854 N N . SER A 1 116 ? 43.142 6.664 -27.941 1.00 48.59 116 SER A N 1
ATOM 855 C CA . SER A 1 116 ? 42.164 6.672 -26.857 1.00 48.59 116 SER A CA 1
ATOM 856 C C . SER A 1 116 ? 41.122 7.796 -26.905 1.00 48.59 116 SER A C 1
ATOM 858 O O . SER A 1 116 ? 41.073 8.685 -26.054 1.00 48.59 116 SER A O 1
ATOM 860 N N . ALA A 1 117 ? 40.195 7.686 -27.853 1.00 46.72 117 ALA A N 1
ATOM 861 C CA . ALA A 1 117 ? 38.842 8.151 -27.622 1.00 46.72 117 ALA A CA 1
ATOM 862 C C . ALA A 1 117 ? 38.238 7.252 -26.532 1.00 46.72 117 ALA A C 1
ATOM 864 O O . ALA A 1 117 ? 37.481 6.325 -26.812 1.00 46.72 117 ALA A O 1
ATOM 865 N N . ALA A 1 118 ? 38.561 7.545 -25.271 1.00 49.69 118 ALA A N 1
ATOM 866 C CA . ALA A 1 118 ? 37.733 7.191 -24.129 1.00 49.69 118 ALA A CA 1
ATOM 867 C C . ALA A 1 118 ? 36.438 8.020 -24.195 1.00 49.69 118 ALA A C 1
ATOM 869 O O . ALA A 1 118 ? 36.090 8.778 -23.293 1.00 49.69 118 ALA A O 1
ATOM 870 N N . ALA A 1 119 ? 35.707 7.892 -25.304 1.00 46.91 119 ALA A N 1
ATOM 871 C CA . ALA A 1 119 ? 34.284 8.103 -25.299 1.00 46.91 119 ALA A CA 1
ATOM 872 C C . ALA A 1 119 ? 33.748 6.935 -24.484 1.00 46.91 119 ALA A C 1
ATOM 874 O O . ALA A 1 119 ? 33.498 5.855 -25.016 1.00 46.91 119 ALA A O 1
ATOM 875 N N . SER A 1 120 ? 33.655 7.140 -23.168 1.00 49.44 120 SER A N 1
ATOM 876 C CA . SER A 1 120 ? 32.797 6.332 -22.325 1.00 49.44 120 SER A CA 1
ATOM 877 C C . SER A 1 120 ? 31.462 6.268 -23.045 1.00 49.44 120 SER A C 1
ATOM 879 O O . SER A 1 120 ? 30.686 7.228 -23.026 1.00 49.44 120 SER A O 1
ATOM 881 N N . SER A 1 121 ? 31.196 5.134 -23.681 1.00 46.88 121 SER A N 1
ATOM 882 C CA . SER A 1 121 ? 29.859 4.632 -23.903 1.00 46.88 121 SER A CA 1
ATOM 883 C C . SER A 1 121 ? 29.277 4.420 -22.510 1.00 46.88 121 SER A C 1
ATOM 885 O O . SER A 1 121 ? 29.170 3.311 -21.999 1.00 46.88 121 SER A O 1
ATOM 887 N N . ARG A 1 122 ? 28.951 5.537 -21.846 1.00 53.50 122 ARG A N 1
ATOM 888 C CA . ARG A 1 122 ? 28.014 5.579 -20.741 1.00 53.50 122 ARG A CA 1
ATOM 889 C C . ARG A 1 122 ? 26.714 5.141 -21.381 1.00 53.50 122 ARG A C 1
ATOM 891 O O . ARG A 1 122 ? 25.973 5.963 -21.916 1.00 53.50 122 ARG A O 1
ATOM 898 N N . THR A 1 123 ? 26.521 3.826 -21.429 1.00 58.38 123 THR A N 1
ATOM 899 C CA . THR A 1 123 ? 25.230 3.191 -21.629 1.00 58.38 123 THR A CA 1
ATOM 900 C C . THR A 1 123 ? 24.261 4.008 -20.801 1.00 58.38 123 THR A C 1
ATOM 902 O O . THR A 1 123 ? 24.393 4.055 -19.578 1.00 58.38 123 THR A O 1
ATOM 905 N N . ARG A 1 124 ? 23.399 4.776 -21.476 1.00 63.31 124 ARG A N 1
ATOM 906 C CA . ARG A 1 124 ? 22.418 5.613 -20.793 1.00 63.31 124 ARG A CA 1
ATOM 907 C C . ARG A 1 124 ? 21.649 4.680 -19.864 1.00 63.31 124 ARG A C 1
ATOM 909 O O . ARG A 1 124 ? 21.108 3.696 -20.372 1.00 63.31 124 ARG A O 1
ATOM 916 N N . PRO A 1 125 ? 21.652 4.916 -18.545 1.00 65.81 125 PRO A N 1
ATOM 917 C CA . PRO A 1 125 ? 20.946 4.036 -17.636 1.00 65.81 125 PRO A CA 1
ATOM 918 C C . PRO A 1 125 ? 19.466 4.044 -18.025 1.00 65.81 125 PRO A C 1
ATOM 920 O O . PRO A 1 125 ? 18.815 5.087 -18.067 1.00 65.81 125 PRO A O 1
ATOM 923 N N . THR A 1 126 ? 18.953 2.878 -18.407 1.00 79.25 126 THR A N 1
ATOM 924 C CA . THR A 1 126 ? 17.527 2.674 -18.643 1.00 79.25 126 THR A CA 1
ATOM 925 C C . THR A 1 126 ? 16.869 2.499 -17.287 1.00 79.25 126 THR A C 1
ATOM 927 O O . THR A 1 126 ? 16.924 1.420 -16.699 1.00 79.25 126 THR A O 1
ATOM 930 N N . PHE A 1 127 ? 16.299 3.579 -16.771 1.00 83.38 127 PHE A N 1
ATOM 931 C CA . PHE A 1 127 ? 15.543 3.563 -15.529 1.00 83.38 127 PHE A CA 1
ATOM 932 C C . PHE A 1 127 ? 14.138 3.004 -15.786 1.00 83.38 127 PHE A C 1
ATOM 934 O O . PHE A 1 127 ? 13.507 3.323 -16.795 1.00 83.38 127 PHE A O 1
ATOM 941 N N . VAL A 1 128 ? 13.657 2.145 -14.890 1.00 84.56 128 VAL A N 1
ATOM 942 C CA . VAL A 1 128 ? 12.343 1.498 -14.986 1.00 84.56 128 VAL A CA 1
ATOM 943 C C . VAL A 1 128 ? 11.596 1.749 -13.692 1.00 84.56 128 VAL A C 1
ATOM 945 O O . VAL A 1 128 ? 12.173 1.613 -12.618 1.00 84.56 128 VAL A O 1
ATOM 948 N N . CYS A 1 129 ? 10.311 2.075 -13.795 1.00 87.50 129 CYS A N 1
ATOM 949 C CA . CYS A 1 129 ? 9.442 2.204 -12.635 1.00 87.50 129 CYS A CA 1
ATOM 950 C C . CYS A 1 129 ? 9.239 0.829 -11.989 1.00 87.50 129 CYS A C 1
ATOM 952 O O . CYS A 1 129 ? 8.452 0.013 -12.464 1.00 87.50 129 CYS A O 1
ATOM 954 N N . ASP A 1 130 ? 9.968 0.577 -10.910 1.00 85.56 130 ASP A N 1
ATOM 955 C CA . ASP A 1 130 ? 9.980 -0.679 -10.155 1.00 85.56 130 ASP A CA 1
ATOM 956 C C . ASP A 1 130 ? 9.220 -0.579 -8.820 1.00 85.56 130 ASP A C 1
ATOM 958 O O . ASP A 1 130 ? 9.243 -1.504 -8.012 1.00 85.56 130 ASP A O 1
ATOM 962 N N . GLY A 1 131 ? 8.504 0.529 -8.602 1.00 83.69 131 GLY A N 1
ATOM 963 C CA . GLY A 1 131 ? 7.688 0.760 -7.409 1.00 83.69 131 GLY A CA 1
ATOM 964 C C . GLY A 1 131 ? 8.449 1.360 -6.228 1.00 83.69 131 GLY A C 1
ATOM 965 O O . GLY A 1 131 ? 7.891 1.448 -5.137 1.00 83.69 131 GLY A O 1
ATOM 966 N N . ARG A 1 132 ? 9.700 1.793 -6.421 1.00 86.38 132 ARG A N 1
ATOM 967 C CA . ARG A 1 132 ? 10.421 2.578 -5.416 1.00 86.38 132 ARG A CA 1
ATOM 968 C C . ARG A 1 132 ? 9.865 3.995 -5.332 1.00 86.38 132 ARG A C 1
ATOM 970 O O . ARG A 1 132 ? 9.740 4.685 -6.343 1.00 86.38 132 ARG A O 1
ATOM 977 N N . ILE A 1 133 ? 9.567 4.426 -4.110 1.00 87.06 133 ILE A N 1
ATOM 978 C CA . ILE A 1 133 ? 8.909 5.716 -3.844 1.00 87.06 133 ILE A CA 1
ATOM 979 C C . ILE A 1 133 ? 9.674 6.612 -2.868 1.00 87.06 133 ILE A C 1
ATOM 981 O O . ILE A 1 133 ? 9.267 7.748 -2.672 1.00 87.06 133 ILE A O 1
ATOM 985 N N . HIS A 1 134 ? 10.761 6.124 -2.260 1.00 86.94 134 HIS A N 1
ATOM 986 C CA . HIS A 1 134 ? 11.529 6.858 -1.252 1.00 86.94 134 HIS A CA 1
ATOM 987 C C . HIS A 1 134 ? 13.000 7.011 -1.650 1.00 86.94 134 HIS A C 1
ATOM 989 O O . HIS A 1 134 ? 13.596 6.128 -2.268 1.00 86.94 134 HIS A O 1
ATOM 995 N N . CYS A 1 135 ? 13.612 8.096 -1.181 1.00 86.00 135 CYS A N 1
ATOM 996 C CA . CYS A 1 135 ? 14.991 8.479 -1.472 1.00 86.00 135 CYS A CA 1
ATOM 997 C C . CYS A 1 135 ? 16.063 7.470 -1.059 1.00 86.00 135 CYS A C 1
ATOM 999 O O . CYS A 1 135 ? 17.075 7.337 -1.741 1.00 86.00 135 CYS A O 1
ATOM 1001 N N . SER A 1 136 ? 15.836 6.714 0.015 1.00 84.81 136 SER A N 1
ATOM 1002 C CA . SER A 1 136 ? 16.757 5.663 0.467 1.00 84.81 136 SER A CA 1
ATOM 1003 C C . SER A 1 136 ? 16.857 4.474 -0.494 1.00 84.81 136 SER A C 1
ATOM 1005 O O . SER A 1 136 ? 17.727 3.624 -0.329 1.00 84.81 136 SER A O 1
ATOM 1007 N N . GLN A 1 137 ? 15.956 4.391 -1.474 1.00 84.00 137 GLN A N 1
ATOM 1008 C CA . GLN A 1 137 ? 15.897 3.305 -2.448 1.00 84.00 137 GLN A CA 1
ATOM 1009 C C . GLN A 1 137 ? 16.530 3.702 -3.792 1.00 84.00 137 GLN A C 1
ATOM 1011 O O . GLN A 1 137 ? 16.682 2.852 -4.670 1.00 84.00 137 GLN A O 1
ATOM 1016 N N . MET A 1 138 ? 16.887 4.977 -3.974 1.00 84.50 138 MET A N 1
ATOM 1017 C CA . MET A 1 138 ? 17.511 5.492 -5.192 1.00 84.50 138 MET A CA 1
ATOM 1018 C C . MET A 1 138 ? 19.028 5.343 -5.117 1.00 84.50 138 MET A C 1
ATOM 1020 O O . MET A 1 138 ? 19.640 5.599 -4.084 1.00 84.50 138 MET A O 1
ATOM 1024 N N . SER A 1 139 ? 19.637 4.932 -6.226 1.00 83.38 139 SER A N 1
ATOM 1025 C CA . SER A 1 139 ? 21.089 4.764 -6.327 1.00 83.38 139 SER A CA 1
ATOM 1026 C C . SER A 1 139 ? 21.795 6.018 -6.845 1.00 83.38 139 SER A C 1
ATOM 1028 O O . SER A 1 139 ? 23.012 6.145 -6.712 1.00 83.38 139 SER A O 1
ATOM 1030 N N . SER A 1 140 ? 21.043 6.951 -7.441 1.00 86.50 140 SER A N 1
ATOM 1031 C CA . SER A 1 140 ? 21.569 8.212 -7.965 1.00 86.50 140 SER A CA 1
ATOM 1032 C C . SER A 1 140 ? 20.498 9.301 -8.065 1.00 86.50 140 SER A C 1
ATOM 1034 O O . SER A 1 140 ? 19.303 9.024 -8.174 1.00 86.50 140 SER A O 1
ATOM 1036 N N . CYS A 1 141 ? 20.939 10.557 -8.101 1.00 87.06 141 CYS A N 1
ATOM 1037 C CA . CYS A 1 141 ? 20.064 11.716 -8.291 1.00 87.06 141 CYS A CA 1
ATOM 1038 C C . CYS A 1 141 ? 19.454 11.787 -9.694 1.00 87.06 141 CYS A C 1
ATOM 1040 O O . CYS A 1 141 ? 18.326 12.239 -9.872 1.00 87.06 141 CYS A O 1
ATOM 1042 N N . GLU A 1 142 ? 20.179 11.313 -10.708 1.00 86.94 142 GLU A N 1
ATOM 1043 C CA . GLU A 1 142 ? 19.674 11.233 -12.082 1.00 86.94 142 GLU A CA 1
ATOM 1044 C C . GLU A 1 142 ? 18.532 10.213 -12.194 1.00 86.94 142 GLU A C 1
ATOM 1046 O O . GLU A 1 142 ? 17.529 10.488 -12.853 1.00 86.94 142 GLU A O 1
ATOM 1051 N N . GLU A 1 143 ? 18.650 9.082 -11.491 1.00 87.06 143 GLU A N 1
ATOM 1052 C CA . GLU A 1 143 ? 17.579 8.094 -11.341 1.00 87.06 143 GLU A CA 1
ATOM 1053 C C . GLU A 1 143 ? 16.381 8.682 -10.591 1.00 87.06 143 GLU A C 1
ATOM 1055 O O . GLU A 1 143 ? 15.257 8.623 -11.083 1.00 87.06 143 GLU A O 1
ATOM 1060 N N . ALA A 1 144 ? 16.611 9.331 -9.448 1.00 89.25 144 ALA A N 1
ATOM 1061 C CA . ALA A 1 144 ? 15.541 9.937 -8.663 1.00 89.25 144 ALA A CA 1
ATOM 1062 C C . ALA A 1 144 ? 14.746 10.970 -9.490 1.00 89.25 144 ALA A C 1
ATOM 1064 O O . ALA A 1 144 ? 13.513 10.934 -9.530 1.00 89.25 144 ALA A O 1
ATOM 1065 N N . ARG A 1 145 ? 15.443 11.833 -10.246 1.00 87.94 145 ARG A N 1
ATOM 1066 C CA . ARG A 1 145 ? 14.834 12.822 -11.159 1.00 87.94 145 ARG A CA 1
ATOM 1067 C C . ARG A 1 145 ? 14.080 12.181 -12.322 1.00 87.94 145 ARG A C 1
ATOM 1069 O O . ARG A 1 145 ? 13.184 12.806 -12.896 1.00 87.94 145 ARG A O 1
ATOM 1076 N N . PHE A 1 146 ? 14.469 10.979 -12.742 1.00 89.12 146 PHE A N 1
ATOM 1077 C CA . PHE A 1 146 ? 13.712 10.222 -13.731 1.00 89.12 146 PHE A CA 1
ATOM 1078 C C . PHE A 1 146 ? 12.398 9.727 -13.128 1.00 89.12 146 PHE A C 1
ATOM 1080 O O . PHE A 1 146 ? 11.355 9.906 -13.755 1.00 89.12 146 PHE A O 1
ATOM 1087 N N . PHE A 1 147 ? 12.439 9.178 -11.913 1.00 89.81 147 PHE A N 1
ATOM 1088 C CA . PHE A 1 147 ? 11.270 8.611 -11.252 1.00 89.81 147 PHE A CA 1
ATOM 1089 C C . PHE A 1 147 ? 10.182 9.655 -10.991 1.00 89.81 147 PHE A C 1
ATOM 1091 O O . PHE A 1 147 ? 9.041 9.400 -11.354 1.00 89.81 147 PHE A O 1
ATOM 1098 N N . VAL A 1 148 ? 10.517 10.844 -10.477 1.00 87.75 148 VAL A N 1
ATOM 1099 C CA . VAL A 1 148 ? 9.529 11.929 -10.261 1.00 87.75 148 VAL A CA 1
ATOM 1100 C C . VAL A 1 148 ? 8.807 12.323 -11.556 1.00 87.75 148 VAL A C 1
ATOM 1102 O O . VAL A 1 148 ? 7.626 12.655 -11.551 1.00 87.75 148 VAL A O 1
ATOM 1105 N N . ARG A 1 149 ? 9.508 12.260 -12.695 1.00 86.56 149 ARG A N 1
ATOM 1106 C CA . ARG A 1 149 ? 8.975 12.692 -13.996 1.00 86.56 149 ARG A CA 1
ATOM 1107 C C . ARG A 1 149 ? 8.261 11.595 -14.782 1.00 86.56 149 ARG A C 1
ATOM 1109 O O . ARG A 1 149 ? 7.436 11.917 -15.632 1.00 86.56 149 ARG A O 1
ATOM 1116 N N . HIS A 1 150 ? 8.593 10.326 -14.549 1.00 87.19 150 HIS A N 1
ATOM 1117 C CA . HIS A 1 150 ? 8.143 9.211 -15.393 1.00 87.19 150 HIS A CA 1
ATOM 1118 C C . HIS A 1 150 ? 7.382 8.121 -14.634 1.00 87.19 150 HIS A C 1
ATOM 1120 O O . HIS A 1 150 ? 6.723 7.304 -15.279 1.00 87.19 150 HIS A O 1
ATOM 1126 N N . CYS A 1 151 ? 7.447 8.088 -13.301 1.00 87.88 151 CYS A N 1
ATOM 1127 C CA . CYS A 1 151 ? 6.836 7.038 -12.494 1.00 87.88 151 CYS A CA 1
ATOM 1128 C C . CYS A 1 151 ? 5.674 7.576 -11.642 1.00 87.88 151 CYS A C 1
ATOM 1130 O O . CYS A 1 151 ? 5.799 8.626 -11.018 1.00 87.88 151 CYS A O 1
ATOM 1132 N N . PRO A 1 152 ? 4.533 6.864 -11.583 1.00 81.38 152 PRO A N 1
ATOM 1133 C CA . PRO A 1 152 ? 3.422 7.241 -10.714 1.00 81.38 152 PRO A CA 1
ATOM 1134 C C . PRO A 1 152 ? 3.724 6.908 -9.241 1.00 81.38 152 PRO A C 1
ATOM 1136 O O . PRO A 1 152 ? 4.401 5.923 -8.953 1.00 81.38 152 PRO A O 1
ATOM 1139 N N . ASN A 1 153 ? 3.134 7.674 -8.315 1.00 79.38 153 ASN A N 1
ATOM 1140 C CA . ASN A 1 153 ? 3.212 7.486 -6.852 1.00 79.38 153 ASN A CA 1
ATOM 1141 C C . ASN A 1 153 ? 4.595 7.722 -6.214 1.00 79.38 153 ASN A C 1
ATOM 1143 O O . ASN A 1 153 ? 4.924 7.090 -5.215 1.00 79.38 153 ASN A O 1
ATOM 1147 N N . THR A 1 154 ? 5.421 8.610 -6.762 1.00 84.00 154 THR A N 1
ATOM 1148 C CA . THR A 1 154 ? 6.711 8.955 -6.148 1.00 84.00 154 THR A CA 1
ATOM 1149 C C . THR A 1 154 ? 6.551 9.916 -4.969 1.00 84.00 154 THR A C 1
ATOM 1151 O O . THR A 1 154 ? 5.984 10.991 -5.136 1.00 84.00 154 THR A O 1
ATOM 1154 N N . GLU A 1 155 ? 7.119 9.571 -3.809 1.00 82.44 155 GLU A N 1
ATOM 1155 C CA . GLU A 1 155 ? 7.118 10.370 -2.569 1.00 82.44 155 GLU A CA 1
ATOM 1156 C C . GLU A 1 155 ? 8.551 10.831 -2.221 1.00 82.44 155 GLU A C 1
ATOM 1158 O O . GLU A 1 155 ? 9.062 10.606 -1.122 1.00 82.44 155 GLU A O 1
ATOM 1163 N N . MET A 1 156 ? 9.247 11.395 -3.214 1.00 84.62 156 MET A N 1
ATOM 1164 C CA . MET A 1 156 ? 10.674 11.767 -3.139 1.00 84.62 156 MET A CA 1
ATOM 1165 C C . MET A 1 156 ? 10.929 13.265 -3.323 1.00 84.62 156 MET A C 1
ATOM 1167 O O . MET A 1 156 ? 11.988 13.748 -2.931 1.00 84.62 156 MET A O 1
ATOM 1171 N N . ASP A 1 157 ? 9.971 13.952 -3.941 1.00 82.88 157 ASP A N 1
ATOM 1172 C CA . ASP A 1 157 ? 9.947 15.387 -4.208 1.00 82.88 157 ASP A CA 1
ATOM 1173 C C . ASP A 1 157 ? 8.899 15.986 -3.261 1.00 82.88 157 ASP A C 1
ATOM 1175 O O . ASP A 1 157 ? 7.693 15.806 -3.451 1.00 82.88 157 ASP A O 1
ATOM 1179 N N . GLY A 1 158 ? 9.378 16.509 -2.132 1.00 77.06 158 GLY A N 1
ATOM 1180 C CA . GLY A 1 158 ? 8.529 16.905 -1.006 1.00 77.06 158 GLY A CA 1
ATOM 1181 C C . GLY A 1 158 ? 7.875 18.272 -1.197 1.00 77.06 158 GLY A C 1
ATOM 1182 O O . GLY A 1 158 ? 6.798 18.519 -0.653 1.00 77.06 158 GLY A O 1
ATOM 1183 N N . ASP A 1 159 ? 8.520 19.144 -1.962 1.00 79.69 159 ASP A N 1
ATOM 1184 C CA . ASP A 1 159 ? 8.139 20.522 -2.255 1.00 79.69 159 ASP A CA 1
ATOM 1185 C C . ASP A 1 159 ? 7.672 20.730 -3.704 1.00 79.69 159 ASP A C 1
ATOM 1187 O O . ASP A 1 159 ? 7.036 21.746 -3.998 1.00 79.69 159 ASP A O 1
ATOM 1191 N N . GLY A 1 160 ? 7.839 19.728 -4.570 1.00 79.25 160 GLY A N 1
ATOM 1192 C CA . GLY A 1 160 ? 7.258 19.677 -5.910 1.00 79.25 160 GLY A CA 1
ATOM 1193 C C . GLY A 1 160 ? 8.025 20.500 -6.940 1.00 79.25 160 GLY A C 1
ATOM 1194 O O . GLY A 1 160 ? 7.429 20.946 -7.926 1.00 79.25 160 GLY A O 1
ATOM 1195 N N . ASP A 1 161 ? 9.307 20.761 -6.700 1.00 76.81 161 ASP A N 1
ATOM 1196 C CA . ASP A 1 161 ? 10.154 21.598 -7.550 1.00 76.81 161 ASP A CA 1
ATOM 1197 C C . ASP A 1 161 ? 10.900 20.788 -8.634 1.00 76.81 161 ASP A C 1
ATOM 1199 O O . ASP A 1 161 ? 11.489 21.353 -9.564 1.00 76.81 161 ASP A O 1
ATOM 1203 N N . GLY A 1 162 ? 10.787 19.457 -8.584 1.00 76.50 162 GLY A N 1
ATOM 1204 C CA . GLY A 1 162 ? 11.446 18.526 -9.490 1.00 76.50 162 GLY A CA 1
ATOM 1205 C C . GLY A 1 162 ? 12.857 18.113 -9.060 1.00 76.50 162 GLY A C 1
ATOM 1206 O O . GLY A 1 162 ? 13.506 17.377 -9.820 1.00 76.50 162 GLY A O 1
ATOM 1207 N N . GLU A 1 163 ? 13.324 18.535 -7.881 1.00 82.69 163 GLU A N 1
ATOM 1208 C CA . GLU A 1 163 ? 14.542 18.072 -7.215 1.00 82.69 163 GLU A CA 1
ATOM 1209 C C . GLU A 1 163 ? 14.197 17.010 -6.150 1.00 82.69 163 GLU A C 1
ATOM 1211 O O . GLU A 1 163 ? 13.848 17.286 -5.008 1.00 82.69 163 GLU A O 1
ATOM 1216 N N . PRO A 1 164 ? 14.277 15.714 -6.491 1.00 86.25 164 PRO A N 1
ATOM 1217 C CA . PRO A 1 164 ? 14.054 14.672 -5.508 1.00 86.25 164 PRO A CA 1
ATOM 1218 C C . PRO A 1 164 ? 15.241 14.554 -4.567 1.00 86.25 164 PRO A C 1
ATOM 1220 O O . PRO A 1 164 ? 16.400 14.644 -4.978 1.00 86.25 164 PRO A O 1
ATOM 1223 N N . CYS A 1 165 ? 14.945 14.156 -3.334 1.00 87.12 165 CYS A N 1
ATOM 1224 C CA . CYS A 1 165 ? 15.962 13.803 -2.355 1.00 87.12 165 CYS A CA 1
ATOM 1225 C C . CYS A 1 165 ? 16.917 14.954 -2.039 1.00 87.12 165 CYS A C 1
ATOM 1227 O O . CYS A 1 165 ? 18.127 14.742 -2.027 1.00 87.12 165 CYS A O 1
ATOM 1229 N N . GLU A 1 166 ? 16.366 16.123 -1.714 1.00 79.38 166 GLU A N 1
ATOM 1230 C CA . GLU A 1 166 ? 17.035 17.336 -1.210 1.00 79.38 166 GLU A CA 1
ATOM 1231 C C . GLU A 1 166 ? 18.289 17.071 -0.351 1.00 79.38 166 GLU A C 1
ATOM 1233 O O . GLU A 1 166 ? 19.333 17.691 -0.517 1.00 79.38 166 GLU A O 1
ATOM 1238 N N . SER 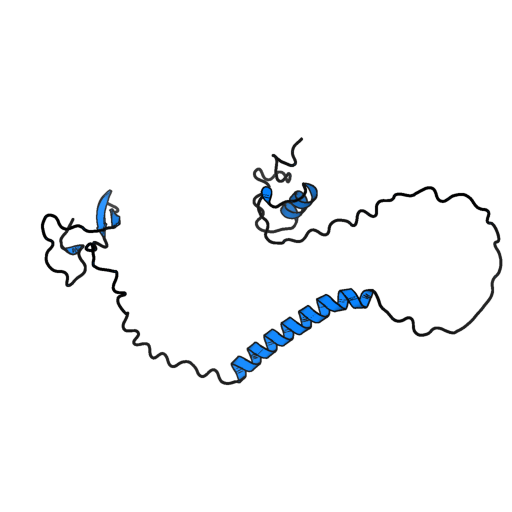A 1 167 ? 18.235 16.080 0.543 1.00 74.00 167 SER A N 1
ATOM 1239 C CA . SER A 1 167 ? 19.339 15.725 1.445 1.00 74.00 167 SER A CA 1
ATOM 1240 C C . SER A 1 167 ? 20.483 14.916 0.817 1.00 74.00 167 SER A C 1
ATOM 1242 O O . SER A 1 167 ? 21.558 14.8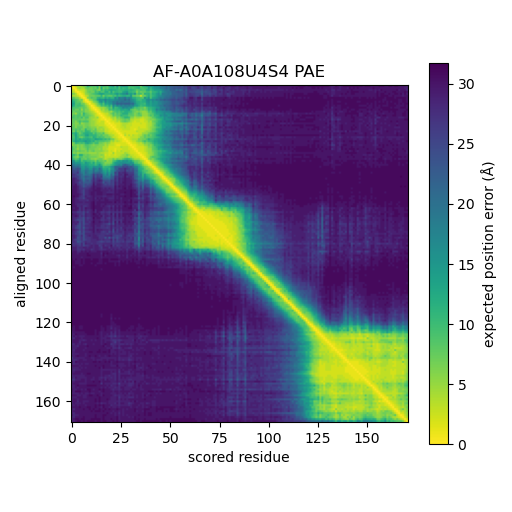26 1.408 1.00 74.00 167 SER A O 1
ATOM 1244 N N . GLN A 1 168 ? 20.256 14.287 -0.336 1.00 74.00 168 GLN A N 1
ATOM 1245 C CA . GLN A 1 168 ? 21.227 13.458 -1.064 1.00 74.00 168 GLN A CA 1
ATOM 1246 C C . GLN A 1 168 ? 21.651 14.079 -2.402 1.00 74.00 168 GLN A C 1
ATOM 1248 O O . GLN A 1 168 ? 22.720 13.745 -2.911 1.00 74.00 168 GLN A O 1
ATOM 1253 N N . CYS A 1 169 ? 20.809 14.943 -2.972 1.00 79.44 169 CYS A N 1
ATOM 1254 C CA . CYS A 1 169 ? 20.978 15.539 -4.294 1.00 79.44 169 CYS A CA 1
ATOM 1255 C C . CYS A 1 169 ? 21.169 17.056 -4.267 1.00 79.44 169 CYS A C 1
ATOM 1257 O O . CYS A 1 169 ? 21.634 17.606 -5.265 1.00 79.44 169 CYS A O 1
ATOM 1259 N N . GLY A 1 170 ? 20.865 17.699 -3.137 1.00 68.75 170 GLY A N 1
ATOM 1260 C CA . GLY A 1 170 ? 21.159 19.103 -2.897 1.00 68.75 170 GLY A CA 1
ATOM 1261 C C . GLY A 1 170 ? 22.645 19.323 -2.617 1.00 68.75 170 GLY A C 1
ATOM 1262 O O . GLY A 1 170 ? 23.259 18.619 -1.809 1.00 68.75 170 GLY A O 1
ATOM 1263 N N . HIS A 1 171 ? 23.215 20.313 -3.300 1.00 55.66 171 HIS A N 1
ATOM 1264 C CA . HIS A 1 171 ? 24.498 20.933 -2.980 1.00 55.66 171 HIS A CA 1
ATOM 1265 C C . HIS A 1 171 ? 24.265 22.373 -2.540 1.00 55.66 171 HIS A C 1
ATOM 1267 O O . HIS A 1 171 ? 23.549 23.089 -3.273 1.00 55.66 171 HIS A O 1
#

Sequence (171 aa):
MHVSAFRRGGARPRVNELVSFEIRIKPDGKKEAINVMRAGEASRPTRGRSTRDAAAPRSGLIGSALSLAAVAAIGLVGYNHYFGHRDAMTAPMAESAGAAAVSDRHRALPRSSPESAAASSRTRPTFVCDGRIHCSQMSSCEEARFFVRHCPNTEMDGDGDGEPCESQCGH

Radius of gyration: 36.34 Å; Cα contacts (8 Å, |Δi|>4): 103; chains: 1; bounding box: 76×50×102 Å

InterPro domains:
  IPR008613 Excalibur calcium-binding domain [PF05901] (134-166)

Organism: NCBI:txid1444315

Nearest PDB structures (foldseek):
  6qlc-assembly1_A-2  TM=6.956E-01  e=4.204E+00  Pseudomonas phage LUZ7
  5ds9-assembly1_B  TM=5.042E-01  e=9.260E+00  Escherichia coli K-12

Solvent-accessible surface area (backbone atoms only — not comparable to full-atom values): 11690 Å² total; per-residue (Å²): 136,62,83,81,37,45,61,91,89,62,78,83,86,61,90,92,62,64,64,49,67,44,81,43,72,45,99,86,69,48,81,40,63,37,74,46,42,53,72,86,63,66,83,67,70,78,72,68,79,73,85,64,86,65,72,77,78,81,68,54,69,64,58,55,48,51,52,51,50,50,53,50,50,52,49,51,54,53,48,48,58,62,47,54,69,52,52,78,78,61,75,80,92,75,87,84,90,78,79,92,78,89,81,87,86,83,92,81,83,83,90,82,81,92,76,78,78,77,69,73,80,67,70,74,82,82,82,71,86,80,80,77,34,47,55,92,74,50,94,43,57,71,56,38,42,44,39,69,75,74,31,87,82,53,66,34,45,91,85,70,82,70,62,32,30,58,90,81,57,57,130